Protein AF-K1UUI4-F1 (afdb_monomer_lite)

Sequence (166 aa):
YIDRAFSAKTDNRPEFQNMIKDSGKRLFDMIIVWKLDRFARNRYDSARYKTALKKNGVKVVSATEVISDGAEGIILESVLEGYAEYYSADLSEKVVRGMTENALKSKYNGGTLPIGYQIDSNQCFQLDPLTAPFVREAFQRYDEGATMTAIRDWLNEQGRVRTHGA

Organism: NCBI:txid408170

Foldseek 3Di:
DDDPPDDLPDPDDVVLVVVLVCLLVVPDQEDEAQDLVSNHSDLLVSVVSCVSSVVSNHYYYHPPDDPDPDPVVVVSVVVNVVVVVVVVVVVVVVLVVVLVVCVVVQFDPDDDDDFQWDADPVRHTDGDPVGVVLVVVLVVCVVVPDDPVRSVVVCVVVVNPDPDDD

Radius of gyration: 29.14 Å; chains: 1; bounding box: 60×36×73 Å

Secondary structure (DSSP, 8-state):
---TT--TTSS--HHHHHHHHHHTTTS-SEEEES-GGGT-SSHHHHHHHHHHHHHTTPEEEESSS---SSHHHHHHHHHHHHHHHHHHHHHHHHHHHHHHHHHHTTB--SSPPPTTEEE-TTSBEEE-TTTHHHHHHHHHHHHTT--HHHHHHHHHHTT---SS--

Structure (mmCIF, N/CA/C/O backbone):
data_AF-K1UUI4-F1
#
_entry.id   AF-K1UUI4-F1
#
loop_
_atom_site.group_PDB
_atom_site.id
_atom_site.type_symbol
_atom_site.label_atom_id
_atom_site.label_alt_id
_atom_site.label_comp_id
_atom_site.label_asym_id
_atom_site.label_entity_id
_atom_site.label_seq_id
_atom_site.pdbx_PDB_ins_code
_atom_site.Cartn_x
_atom_site.Cartn_y
_atom_site.Cartn_z
_atom_site.occupancy
_atom_site.B_iso_or_equiv
_atom_site.auth_seq_id
_atom_site.auth_comp_id
_atom_site.auth_asym_id
_atom_site.auth_atom_id
_atom_site.pdbx_PDB_model_num
ATOM 1 N N . TYR A 1 1 ? -9.411 4.197 34.611 1.00 81.00 1 TYR A N 1
ATOM 2 C CA . TYR A 1 1 ? -9.154 5.041 33.427 1.00 81.00 1 TYR A CA 1
ATOM 3 C C . TYR A 1 1 ? -10.075 6.250 33.462 1.00 81.00 1 TYR A C 1
ATOM 5 O O . TYR A 1 1 ? -11.283 6.060 33.566 1.00 81.00 1 TYR A O 1
ATOM 13 N N . ILE A 1 2 ? -9.535 7.475 33.467 1.00 77.44 2 ILE A N 1
ATOM 14 C CA . ILE A 1 2 ? -10.325 8.714 33.614 1.00 77.44 2 ILE A CA 1
ATOM 15 C C . ILE A 1 2 ? -9.850 9.763 32.598 1.00 77.44 2 ILE A C 1
ATOM 17 O O . ILE A 1 2 ? -8.766 10.309 32.749 1.00 77.44 2 ILE A O 1
ATOM 21 N N . ASP A 1 3 ? -10.701 10.129 31.636 1.00 72.44 3 ASP A N 1
ATOM 22 C CA . ASP A 1 3 ? -10.493 11.294 30.762 1.00 72.44 3 ASP A CA 1
ATOM 23 C C . ASP A 1 3 ? -11.362 12.465 31.273 1.00 72.44 3 ASP A C 1
ATOM 25 O O . ASP A 1 3 ? -12.554 12.548 30.963 1.00 72.44 3 ASP A O 1
ATOM 29 N N . ARG A 1 4 ? -10.816 13.366 32.109 1.00 60.94 4 ARG A N 1
ATOM 30 C CA . ARG A 1 4 ? -11.569 14.540 32.605 1.00 60.94 4 ARG A CA 1
ATOM 31 C C . ARG A 1 4 ? -11.738 15.577 31.481 1.00 60.94 4 ARG A C 1
ATOM 33 O O . ARG A 1 4 ? -10.772 15.913 30.811 1.00 60.94 4 ARG A O 1
ATOM 40 N N . ALA A 1 5 ? -12.955 16.104 31.318 1.00 53.06 5 ALA A N 1
ATOM 41 C CA . ALA A 1 5 ? -13.318 17.208 30.410 1.00 53.06 5 ALA A CA 1
ATOM 42 C C . ALA A 1 5 ? -13.256 16.955 28.884 1.00 53.06 5 ALA A C 1
ATOM 44 O O . ALA A 1 5 ? -13.382 17.900 28.106 1.00 53.06 5 ALA A O 1
ATOM 45 N N . PHE A 1 6 ? -13.181 15.705 28.421 1.00 52.22 6 PHE A N 1
ATOM 46 C CA . PHE A 1 6 ? -13.308 15.403 26.992 1.00 52.22 6 PHE A CA 1
ATOM 47 C C . PHE A 1 6 ? -14.758 15.066 26.633 1.00 52.22 6 PHE A C 1
ATOM 49 O O . PHE A 1 6 ? -15.275 13.994 26.949 1.00 52.22 6 PHE A O 1
ATOM 56 N N . SER A 1 7 ? -15.442 15.993 25.952 1.00 50.66 7 SER A N 1
ATOM 57 C CA . SER A 1 7 ? -16.671 15.637 25.237 1.00 50.66 7 SER A CA 1
ATOM 58 C C . SER A 1 7 ? -16.338 14.552 24.204 1.00 50.66 7 SER A C 1
ATOM 60 O O . SER A 1 7 ? -15.231 14.537 23.663 1.00 50.66 7 SER A O 1
ATOM 62 N N . ALA A 1 8 ? -17.286 13.665 23.885 1.00 49.78 8 ALA A N 1
ATOM 63 C CA . ALA A 1 8 ? -17.117 12.567 22.922 1.00 49.78 8 ALA A CA 1
ATOM 64 C C . ALA A 1 8 ? -16.756 13.015 21.478 1.00 49.78 8 ALA A C 1
ATOM 66 O O . ALA A 1 8 ? -16.749 12.192 20.567 1.00 49.78 8 ALA A O 1
ATOM 67 N N . LYS A 1 9 ? -16.463 14.306 21.260 1.00 46.69 9 LYS A N 1
ATOM 68 C CA . LYS A 1 9 ? -16.132 14.924 19.974 1.00 46.69 9 LYS A CA 1
ATOM 69 C C . LYS A 1 9 ? -14.632 15.103 19.694 1.00 46.69 9 LYS A C 1
ATOM 71 O O . LYS A 1 9 ? -14.298 15.267 18.528 1.00 46.69 9 LYS A O 1
ATOM 76 N N . THR A 1 10 ? -13.731 15.074 20.683 1.00 50.03 10 THR A N 1
ATOM 77 C CA . THR A 1 10 ? -12.295 15.375 20.449 1.00 50.03 10 THR A CA 1
ATOM 78 C C . THR A 1 10 ? -11.421 14.117 20.467 1.00 50.03 10 THR A C 1
ATOM 80 O O . THR A 1 10 ? -11.711 13.162 21.192 1.00 50.03 10 THR A O 1
ATOM 83 N N . ASP A 1 11 ? -10.341 14.112 19.671 1.00 50.78 11 ASP A N 1
ATOM 84 C CA . ASP A 1 11 ? -9.523 12.916 19.423 1.00 50.78 11 ASP A CA 1
ATOM 85 C C . ASP A 1 11 ? -8.692 12.413 20.627 1.00 50.78 11 ASP A C 1
ATOM 87 O O . ASP A 1 11 ? -8.247 11.270 20.681 1.00 50.78 11 ASP A O 1
ATOM 91 N N . ASN A 1 12 ? -8.546 13.247 21.657 1.00 59.50 12 ASN A N 1
ATOM 92 C CA . ASN A 1 12 ? -7.666 13.000 22.798 1.00 59.50 12 ASN A CA 1
ATOM 93 C C . ASN A 1 12 ? -8.372 12.272 23.950 1.00 59.50 12 ASN A C 1
ATOM 95 O O . ASN A 1 12 ? -8.814 12.896 24.909 1.00 59.50 12 ASN A O 1
ATOM 99 N N . ARG A 1 13 ? -8.441 10.938 23.880 1.00 73.94 13 ARG A N 1
ATOM 100 C CA . ARG A 1 13 ? -8.810 10.075 25.022 1.00 73.94 13 ARG A CA 1
ATOM 101 C C . ARG A 1 13 ? -7.698 9.070 25.340 1.00 73.94 13 ARG A C 1
ATOM 103 O O . ARG A 1 13 ? -7.848 7.881 25.040 1.00 73.94 13 ARG A O 1
ATOM 110 N N . PRO A 1 14 ? -6.548 9.534 25.857 1.00 82.12 14 PRO A N 1
ATOM 111 C CA . PRO A 1 14 ? -5.393 8.675 26.105 1.00 82.12 14 PRO A CA 1
ATOM 112 C C . PRO A 1 14 ? -5.715 7.556 27.099 1.00 82.12 14 PRO A C 1
ATOM 114 O O . PRO A 1 14 ? -5.324 6.414 26.869 1.00 82.12 14 PRO A O 1
ATOM 117 N N . GLU A 1 15 ? -6.506 7.836 28.138 1.00 86.56 15 GLU A N 1
ATOM 118 C CA . GLU A 1 15 ? -6.839 6.833 29.150 1.00 86.56 15 GLU A CA 1
ATOM 119 C C . GLU A 1 15 ? -7.795 5.770 28.612 1.00 86.56 15 GLU A C 1
ATOM 121 O O . GLU A 1 15 ? -7.664 4.593 28.946 1.00 86.56 15 GLU A O 1
ATOM 126 N N . PHE A 1 16 ? -8.712 6.149 27.718 1.00 85.50 16 PHE A N 1
ATOM 127 C CA . PHE A 1 16 ? -9.523 5.179 26.989 1.00 85.50 16 PHE A CA 1
ATOM 128 C C . PHE A 1 16 ? -8.666 4.266 26.104 1.00 85.50 16 PHE A C 1
ATOM 130 O O . PHE A 1 16 ? -8.858 3.054 26.112 1.00 85.50 16 PHE A O 1
ATOM 137 N N . GLN A 1 17 ? -7.696 4.807 25.360 1.00 86.19 17 GLN A N 1
ATOM 138 C CA . GLN A 1 17 ? -6.817 3.968 24.535 1.00 86.19 17 GLN A CA 1
ATOM 139 C C . GLN A 1 17 ? -5.924 3.060 25.393 1.00 86.19 17 GLN A C 1
ATOM 141 O O . GLN A 1 17 ? -5.718 1.898 25.039 1.00 86.19 17 GLN A O 1
ATOM 146 N N . ASN A 1 18 ? -5.436 3.556 26.534 1.00 88.44 18 ASN A N 1
ATOM 147 C CA . ASN A 1 18 ? -4.686 2.757 27.503 1.00 88.44 18 ASN A CA 1
ATOM 148 C C . ASN A 1 18 ? -5.538 1.607 28.048 1.00 88.44 18 ASN A C 1
ATOM 150 O O . ASN A 1 18 ? -5.082 0.469 28.033 1.00 88.44 18 ASN A O 1
ATOM 154 N N . MET A 1 19 ? -6.800 1.865 28.403 1.00 90.38 19 MET A N 1
ATOM 155 C CA . MET A 1 19 ? -7.757 0.826 28.795 1.00 90.38 19 MET A CA 1
ATOM 156 C C . MET A 1 19 ? -7.913 -0.245 27.713 1.00 90.38 19 MET A C 1
ATOM 158 O O . MET A 1 19 ? -7.811 -1.435 27.999 1.00 90.38 19 MET A O 1
ATOM 162 N N . ILE A 1 20 ? -8.131 0.150 26.454 1.00 89.06 20 ILE A N 1
ATOM 163 C CA . ILE A 1 20 ? -8.261 -0.815 25.355 1.00 89.06 20 ILE A CA 1
ATOM 164 C C . ILE A 1 20 ? -6.991 -1.667 25.227 1.00 89.06 20 ILE A C 1
ATOM 166 O O . ILE A 1 20 ? -7.097 -2.880 25.067 1.00 89.06 20 ILE A O 1
ATOM 170 N N . LYS A 1 21 ? -5.794 -1.082 25.346 1.00 89.06 21 LYS A N 1
ATOM 171 C CA . LYS A 1 21 ? -4.531 -1.840 25.313 1.00 89.06 21 LYS A CA 1
ATOM 172 C C . LYS A 1 21 ? -4.382 -2.785 26.507 1.00 89.06 21 LYS A C 1
ATOM 174 O O . LYS A 1 21 ? -4.022 -3.946 26.327 1.00 89.06 21 LYS A O 1
ATOM 179 N N . ASP A 1 22 ? -4.679 -2.306 27.709 1.00 91.69 22 ASP A N 1
ATOM 180 C CA . ASP A 1 22 ? -4.574 -3.079 28.947 1.00 91.69 22 ASP A CA 1
ATOM 181 C C . ASP A 1 22 ? -5.569 -4.241 29.009 1.00 91.69 22 ASP A C 1
ATOM 183 O O . ASP A 1 22 ? -5.299 -5.235 29.682 1.00 91.69 22 ASP A O 1
ATOM 187 N N . SER A 1 23 ? -6.665 -4.183 28.245 1.00 90.75 23 SER A N 1
ATOM 188 C CA . SER A 1 23 ? -7.577 -5.323 28.110 1.00 90.75 23 SER A CA 1
ATOM 189 C C . SER A 1 23 ? -6.868 -6.585 27.599 1.00 90.75 23 SER A C 1
ATOM 191 O O . SER A 1 23 ? -7.174 -7.684 28.050 1.00 90.75 23 SER A O 1
ATOM 193 N N . GLY A 1 24 ? -5.854 -6.447 26.734 1.00 88.06 24 GLY A N 1
ATOM 194 C CA . GLY A 1 24 ? -5.055 -7.578 26.244 1.00 88.06 24 GLY A CA 1
ATOM 195 C C . GLY A 1 24 ? -4.153 -8.200 27.315 1.00 88.06 24 GLY A C 1
ATOM 196 O O . GLY A 1 24 ? -3.763 -9.358 27.198 1.00 88.06 24 GLY A O 1
ATOM 197 N N . LYS A 1 25 ? -3.857 -7.456 28.388 1.00 90.38 25 LYS A N 1
ATOM 198 C CA . LYS A 1 25 ? -3.095 -7.939 29.547 1.00 90.38 25 LYS A CA 1
ATOM 199 C C . LYS A 1 25 ? -3.976 -8.667 30.570 1.00 90.38 25 LYS A C 1
ATOM 201 O O . LYS A 1 25 ? -3.442 -9.161 31.556 1.00 90.38 25 LYS A O 1
ATOM 206 N N . ARG A 1 26 ? -5.302 -8.714 30.355 1.00 82.62 26 ARG A N 1
ATOM 207 C CA . ARG A 1 26 ? -6.297 -9.312 31.267 1.00 82.62 26 ARG A CA 1
ATOM 208 C C . ARG A 1 26 ? -6.212 -8.772 32.701 1.00 82.62 26 ARG A C 1
ATOM 210 O O . ARG A 1 26 ? -6.352 -9.512 33.666 1.00 82.62 26 ARG A O 1
ATOM 217 N N . LEU A 1 27 ? -5.971 -7.467 32.840 1.00 86.75 27 LEU A N 1
ATOM 218 C CA . LEU A 1 27 ? -5.931 -6.791 34.146 1.00 86.75 27 LEU A CA 1
ATOM 219 C C . LEU A 1 27 ? -7.330 -6.552 34.740 1.00 86.75 27 LEU A C 1
ATOM 221 O O . LEU A 1 27 ? -7.451 -6.177 35.902 1.00 86.75 27 LEU A O 1
ATOM 225 N N . PHE A 1 28 ? -8.375 -6.718 33.932 1.00 91.38 28 PHE A N 1
ATOM 226 C CA . PHE A 1 28 ? -9.775 -6.551 34.301 1.00 91.38 28 PHE A CA 1
ATOM 227 C C . PHE A 1 28 ? -10.656 -7.361 33.348 1.00 91.38 28 PHE A C 1
ATOM 229 O O . PHE A 1 28 ? -10.322 -7.509 32.174 1.00 91.38 28 PHE A O 1
ATOM 236 N N . ASP A 1 29 ? -11.809 -7.811 33.839 1.00 88.75 29 ASP A N 1
ATOM 237 C CA . ASP A 1 29 ? -12.765 -8.620 33.066 1.00 88.75 29 ASP A CA 1
ATOM 238 C C . ASP A 1 29 ? -13.991 -7.816 32.603 1.00 88.75 29 ASP A C 1
ATOM 240 O O . ASP A 1 29 ? -14.810 -8.292 31.814 1.00 88.75 29 ASP A O 1
ATOM 244 N N . MET A 1 30 ? -14.148 -6.582 33.095 1.00 86.56 30 MET A N 1
ATOM 245 C CA . MET A 1 30 ? -15.322 -5.759 32.818 1.00 86.56 30 MET A CA 1
ATOM 246 C C . MET A 1 30 ? -14.994 -4.268 32.726 1.00 86.56 30 MET A C 1
ATOM 248 O O . MET A 1 30 ? -14.210 -3.730 33.504 1.00 86.56 30 MET A O 1
ATOM 252 N N . ILE A 1 31 ? -15.659 -3.592 31.792 1.00 87.75 31 ILE A N 1
ATOM 253 C CA . ILE A 1 31 ? -15.697 -2.138 31.651 1.00 87.75 31 ILE A CA 1
ATOM 254 C C . ILE A 1 31 ? -17.132 -1.678 31.874 1.00 87.75 31 ILE A C 1
ATOM 256 O O . ILE A 1 31 ? -18.045 -2.147 31.197 1.00 87.75 31 ILE A O 1
ATOM 260 N N . ILE A 1 32 ? -17.317 -0.715 32.775 1.00 85.12 32 ILE A N 1
ATOM 261 C CA . ILE A 1 32 ? -18.614 -0.087 33.031 1.00 85.12 32 ILE A CA 1
ATOM 262 C C . ILE A 1 32 ? -18.607 1.320 32.434 1.00 85.12 32 ILE A C 1
ATOM 264 O O . ILE A 1 32 ? -17.710 2.118 32.708 1.00 85.12 32 ILE A O 1
ATOM 268 N N . VAL A 1 33 ? -19.618 1.637 31.627 1.00 80.75 33 VAL A N 1
ATOM 269 C CA . VAL A 1 33 ? -19.860 2.984 31.093 1.00 80.75 33 VAL A CA 1
ATOM 270 C C . VAL A 1 33 ? -21.214 3.509 31.538 1.00 80.75 33 VAL A C 1
ATOM 272 O O . VAL A 1 33 ? -22.141 2.743 31.750 1.00 80.75 33 VAL A O 1
ATOM 275 N N . TRP A 1 34 ? -21.359 4.828 31.661 1.00 75.19 34 TRP A N 1
ATOM 276 C CA . TRP A 1 34 ? -22.650 5.422 32.022 1.00 75.19 34 TRP A CA 1
ATOM 277 C C . TRP A 1 34 ? -23.707 5.231 30.924 1.00 75.19 34 TRP A C 1
ATOM 279 O O . TRP A 1 34 ? -24.813 4.791 31.214 1.00 75.19 34 TRP A O 1
ATOM 289 N N . LYS A 1 35 ? -23.344 5.536 29.672 1.00 68.31 35 LYS A N 1
ATOM 290 C CA . LYS A 1 35 ? -24.138 5.367 28.444 1.00 68.31 35 LYS A CA 1
ATOM 291 C C . LYS A 1 35 ? -23.221 4.920 27.305 1.00 68.31 35 LYS A C 1
ATOM 293 O O . LYS A 1 35 ? -22.046 5.298 27.279 1.00 68.31 35 LYS A O 1
ATOM 298 N N . LEU A 1 36 ? -23.737 4.154 26.349 1.00 70.44 36 LEU A N 1
ATOM 299 C CA . LEU A 1 36 ? -22.977 3.641 25.206 1.00 70.44 36 LEU A CA 1
ATOM 300 C C . LEU A 1 36 ? -22.501 4.738 24.251 1.00 70.44 36 LEU A C 1
ATOM 302 O O . LEU A 1 36 ? -21.454 4.580 23.623 1.00 70.44 36 LEU A O 1
ATOM 306 N N . ASP A 1 37 ? -23.204 5.868 24.187 1.00 67.50 37 ASP A N 1
ATOM 307 C CA . ASP A 1 37 ? -22.765 7.059 23.447 1.00 67.50 37 ASP A CA 1
ATOM 308 C C . ASP A 1 37 ? -21.450 7.661 23.992 1.00 67.50 37 ASP A C 1
ATOM 310 O O . ASP A 1 37 ? -20.765 8.411 23.298 1.00 67.50 37 ASP A O 1
ATOM 314 N N . ARG A 1 38 ? -21.049 7.304 25.223 1.00 67.88 38 ARG A N 1
ATOM 315 C CA . ARG A 1 38 ? -19.761 7.676 25.836 1.00 67.88 38 ARG A CA 1
ATOM 316 C C . ARG A 1 38 ? -18.658 6.658 25.594 1.00 67.88 38 ARG A C 1
ATOM 318 O O . ARG A 1 38 ? -17.494 6.943 25.894 1.00 67.88 38 ARG A O 1
ATOM 325 N N . PHE A 1 39 ? -18.998 5.487 25.062 1.00 72.38 39 PHE A N 1
ATOM 326 C CA . PHE A 1 39 ? -18.029 4.431 24.807 1.00 72.38 39 PHE A CA 1
ATOM 327 C C . PHE A 1 39 ? -17.206 4.716 23.547 1.00 72.38 39 PHE A C 1
ATOM 329 O O . PHE A 1 39 ? -15.991 4.560 23.577 1.00 72.38 39 PHE A O 1
ATOM 336 N N . ALA A 1 40 ? -17.820 5.217 22.472 1.00 68.44 40 ALA A N 1
ATOM 337 C CA . ALA A 1 40 ? -17.084 5.608 21.272 1.00 68.44 40 ALA A CA 1
ATOM 338 C C . ALA A 1 40 ? -17.793 6.703 20.464 1.00 68.44 40 ALA A C 1
ATOM 340 O O . ALA A 1 40 ? -18.987 6.933 20.631 1.00 68.44 40 ALA A O 1
ATOM 341 N N . ARG A 1 41 ? -17.043 7.375 19.579 1.00 65.81 41 ARG A N 1
ATOM 342 C CA . ARG A 1 41 ? -17.499 8.578 18.853 1.00 65.81 41 ARG A CA 1
ATOM 343 C C . ARG A 1 41 ? -18.601 8.306 17.840 1.00 65.81 41 ARG A C 1
ATOM 345 O O . ARG A 1 41 ? -19.427 9.170 17.568 1.00 65.81 41 ARG A O 1
ATOM 352 N N . ASN A 1 42 ? -18.587 7.116 17.259 1.00 65.62 42 ASN A N 1
ATOM 353 C CA . ASN A 1 42 ? -19.578 6.652 16.306 1.00 65.62 42 ASN A CA 1
ATOM 354 C C . ASN A 1 42 ? -19.836 5.156 16.547 1.00 65.62 42 ASN A C 1
ATOM 356 O O . ASN A 1 42 ? -19.123 4.481 17.300 1.00 65.62 42 ASN A O 1
ATOM 360 N N . ARG A 1 43 ? -20.884 4.636 15.905 1.00 62.69 43 ARG A N 1
ATOM 361 C CA . ARG A 1 43 ? -21.277 3.226 16.037 1.00 62.69 43 ARG A CA 1
ATOM 362 C C . ARG A 1 43 ? -20.175 2.263 15.572 1.00 62.69 43 ARG A C 1
ATOM 364 O O . ARG A 1 43 ? -20.044 1.194 16.159 1.00 62.69 43 ARG A O 1
ATOM 371 N N . TYR A 1 44 ? -19.357 2.669 14.599 1.00 66.56 44 TYR A N 1
ATOM 372 C CA . TYR A 1 44 ? -18.247 1.880 14.064 1.00 66.56 44 TYR A CA 1
ATOM 373 C C . TYR A 1 44 ? -17.128 1.669 15.094 1.00 66.56 44 TYR A C 1
ATOM 375 O O . TYR A 1 44 ? -16.765 0.535 15.399 1.00 66.56 44 TYR A O 1
ATOM 383 N N . ASP A 1 45 ? -16.630 2.745 15.701 1.00 74.31 45 ASP A N 1
ATOM 384 C CA . ASP A 1 45 ? -15.602 2.672 16.737 1.00 74.31 45 ASP A CA 1
ATOM 385 C C . ASP A 1 45 ? -16.113 1.892 17.953 1.00 74.31 45 ASP A C 1
ATOM 387 O O . ASP A 1 45 ? -15.394 1.060 18.503 1.00 74.31 45 ASP A O 1
ATOM 391 N N . SER A 1 46 ? -17.380 2.103 18.334 1.00 74.81 46 SER A N 1
ATOM 392 C CA . SER A 1 46 ? -18.014 1.405 19.463 1.00 74.81 46 SER A CA 1
ATOM 393 C C . SER A 1 46 ? -17.962 -0.099 19.265 1.00 74.81 46 SER A C 1
ATOM 395 O O . SER A 1 46 ? -17.529 -0.846 20.141 1.00 74.81 46 SER A O 1
ATOM 397 N N . ALA A 1 47 ? -18.345 -0.541 18.079 1.00 72.44 47 ALA A N 1
ATOM 398 C CA . ALA A 1 47 ? -18.320 -1.937 17.732 1.00 72.44 47 ALA A CA 1
ATOM 399 C C . ALA A 1 47 ? -16.904 -2.510 17.615 1.00 72.44 47 ALA A C 1
ATOM 401 O O . ALA A 1 47 ? -16.63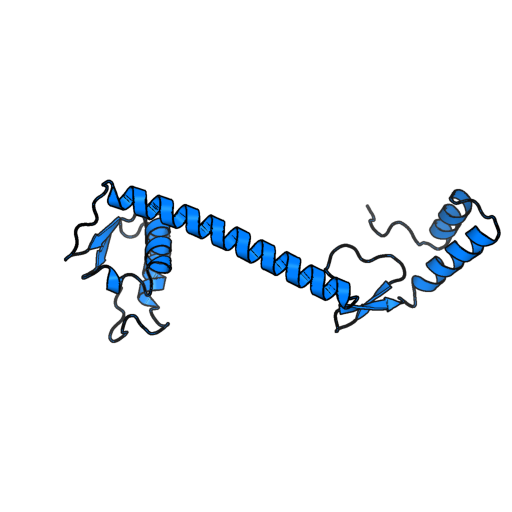6 -3.553 18.203 1.00 72.44 47 ALA A O 1
ATOM 402 N N . ARG A 1 48 ? -15.974 -1.816 16.944 1.00 78.88 48 ARG A N 1
ATOM 403 C CA . ARG A 1 48 ? -14.576 -2.265 16.824 1.00 78.88 48 ARG A CA 1
ATOM 404 C C . ARG A 1 48 ? -13.951 -2.507 18.198 1.00 78.88 48 ARG A C 1
ATOM 406 O O . ARG A 1 48 ? -13.336 -3.549 18.425 1.00 78.88 48 ARG A O 1
ATOM 413 N N . TYR A 1 49 ? -14.137 -1.565 19.126 1.00 82.88 49 TYR A N 1
ATOM 414 C CA . TYR A 1 49 ? -13.640 -1.696 20.493 1.00 82.88 49 TYR A CA 1
ATOM 415 C C . TYR A 1 49 ? -14.354 -2.810 21.260 1.00 82.88 49 TYR A C 1
ATOM 417 O O . TYR A 1 49 ? -13.682 -3.592 21.925 1.00 82.88 49 TYR A O 1
ATOM 425 N N . LYS A 1 50 ? -15.681 -2.953 21.132 1.00 78.69 50 LYS A N 1
ATOM 426 C CA . LYS A 1 50 ? -16.421 -4.066 21.752 1.00 78.69 50 LYS A CA 1
ATOM 427 C C . LYS A 1 50 ? -15.935 -5.428 21.258 1.00 78.69 50 LYS A C 1
ATOM 429 O O . LYS A 1 50 ? -15.718 -6.311 22.080 1.00 78.69 50 LYS A O 1
ATOM 434 N N . THR A 1 51 ? -15.698 -5.594 19.958 1.00 78.69 51 THR A N 1
ATOM 435 C CA . THR A 1 51 ? -15.178 -6.846 19.391 1.00 78.69 51 THR A CA 1
ATOM 436 C C . THR A 1 51 ? -13.771 -7.152 19.901 1.00 78.69 51 THR A C 1
ATOM 438 O O . THR A 1 51 ? -13.493 -8.286 20.287 1.00 78.69 51 THR A O 1
ATOM 441 N N . ALA A 1 52 ? -12.886 -6.151 19.959 1.00 84.06 52 ALA A N 1
ATOM 442 C CA . ALA A 1 52 ? -11.543 -6.317 20.516 1.00 84.06 52 ALA A CA 1
ATOM 443 C C . ALA A 1 52 ? -11.578 -6.719 22.003 1.00 84.06 52 ALA A C 1
ATOM 445 O O . ALA A 1 52 ? -10.893 -7.653 22.410 1.00 84.06 52 ALA A O 1
ATOM 446 N N . LEU A 1 53 ? -12.425 -6.064 22.799 1.00 86.31 53 LEU A N 1
ATOM 447 C CA . LEU A 1 53 ? -12.607 -6.372 24.218 1.00 86.31 53 LEU A CA 1
ATOM 448 C C . LEU A 1 53 ? -13.197 -7.769 24.431 1.00 86.31 53 LEU A C 1
ATOM 450 O O . LEU A 1 53 ? -12.671 -8.522 25.246 1.00 86.31 53 LEU A O 1
ATOM 454 N N . LYS A 1 54 ? -14.205 -8.160 23.638 1.00 82.81 54 LYS A N 1
ATOM 455 C CA . LYS A 1 54 ? -14.802 -9.505 23.664 1.00 82.81 54 LYS A CA 1
ATOM 456 C C . LYS A 1 54 ? -13.755 -10.584 23.370 1.00 82.81 54 LYS A C 1
ATOM 458 O O . LYS A 1 54 ? -13.695 -11.570 24.097 1.00 82.81 54 LYS A O 1
ATOM 463 N N . LYS A 1 55 ? -12.881 -10.379 22.372 1.00 83.69 55 LYS A N 1
ATOM 464 C CA . LYS A 1 55 ? -11.748 -11.286 22.081 1.00 83.69 55 LYS A CA 1
ATOM 465 C C . LYS A 1 55 ? -10.772 -11.410 23.255 1.00 83.69 55 LYS A C 1
ATOM 467 O O . LYS A 1 55 ? -10.218 -12.482 23.474 1.00 83.69 55 LYS A O 1
ATOM 472 N N . ASN A 1 56 ? -10.602 -10.339 24.025 1.00 87.69 56 ASN A N 1
ATOM 473 C CA . ASN A 1 56 ? -9.762 -10.325 25.222 1.00 87.69 56 ASN A CA 1
ATOM 474 C C . ASN A 1 56 ? -10.469 -10.875 26.476 1.00 87.69 56 ASN A C 1
ATOM 476 O O . ASN A 1 56 ? -9.849 -10.936 27.534 1.00 87.69 56 ASN A O 1
ATOM 480 N N . GLY A 1 57 ? -11.735 -11.300 26.372 1.00 85.00 57 GLY A N 1
ATOM 481 C CA . GLY A 1 57 ? -12.536 -11.792 27.497 1.00 85.00 57 GLY A CA 1
ATOM 482 C C . GLY A 1 57 ? -13.164 -10.689 28.353 1.00 85.00 57 GLY A C 1
ATOM 483 O O . GLY A 1 57 ? -13.739 -10.982 29.395 1.00 85.00 57 GLY A O 1
ATOM 484 N N . VAL A 1 58 ? -13.088 -9.430 27.917 1.00 88.94 58 VAL A N 1
ATOM 485 C CA . VAL A 1 58 ? -13.594 -8.275 28.662 1.00 88.94 58 VAL A CA 1
ATOM 486 C C . VAL A 1 58 ? -15.014 -7.922 28.229 1.00 88.94 58 VAL A C 1
ATOM 488 O O . VAL A 1 58 ? -15.274 -7.649 27.054 1.00 88.94 58 VAL A O 1
ATOM 491 N N . LYS A 1 59 ? -15.935 -7.846 29.193 1.00 83.56 59 LYS A N 1
ATOM 492 C CA . LYS A 1 59 ? -17.324 -7.425 28.967 1.00 83.56 59 LYS A CA 1
ATOM 493 C C . LYS A 1 59 ? -17.478 -5.910 29.072 1.00 83.56 59 LYS A C 1
ATOM 495 O O . LYS A 1 59 ? -16.928 -5.286 29.973 1.00 83.56 59 LYS A O 1
ATOM 500 N N . VAL A 1 60 ? -18.275 -5.314 28.190 1.00 82.88 60 VAL A N 1
ATOM 501 C CA . VAL A 1 60 ? -18.673 -3.901 28.297 1.00 82.88 60 VAL A CA 1
ATOM 502 C C . VAL A 1 60 ? -20.104 -3.850 28.804 1.00 82.88 60 VAL A C 1
ATOM 504 O O . VAL A 1 60 ? -20.983 -4.438 28.184 1.00 82.88 60 VAL A O 1
ATOM 507 N N . VAL A 1 61 ? -20.340 -3.144 29.905 1.00 80.31 61 VAL A N 1
ATOM 508 C CA . VAL A 1 61 ? -21.655 -3.001 30.539 1.00 80.31 61 VAL A CA 1
ATOM 509 C C . VAL A 1 61 ? -22.009 -1.521 30.616 1.00 80.31 61 VAL A C 1
ATOM 511 O O . VAL A 1 61 ? -21.176 -0.695 30.990 1.00 80.31 61 VAL A O 1
ATOM 514 N N . SER A 1 62 ? -23.238 -1.170 30.244 1.00 77.44 62 SER A N 1
ATOM 515 C CA . SER A 1 62 ? -23.765 0.180 30.447 1.00 77.44 62 SER A CA 1
ATOM 516 C C . SER A 1 62 ? -24.563 0.223 31.750 1.00 77.44 62 SER A C 1
ATOM 518 O O . SER A 1 62 ? -25.329 -0.687 32.049 1.00 77.44 62 SER A O 1
ATOM 520 N N . ALA A 1 63 ? -24.366 1.271 32.549 1.00 76.50 63 ALA A N 1
ATOM 521 C CA . ALA A 1 63 ? -25.081 1.480 33.807 1.00 76.50 63 ALA A CA 1
ATOM 522 C C . ALA A 1 63 ? -26.541 1.899 33.581 1.00 76.50 63 ALA A C 1
ATOM 524 O O . ALA A 1 63 ? -27.363 1.766 34.483 1.00 76.50 63 ALA A O 1
ATOM 525 N N . THR A 1 64 ? -26.857 2.426 32.394 1.00 68.69 64 THR A N 1
ATOM 526 C CA . THR A 1 64 ? -28.199 2.928 32.059 1.00 68.69 64 THR A CA 1
ATOM 527 C C . THR A 1 64 ? -28.872 2.171 30.916 1.00 68.69 64 THR A C 1
ATOM 529 O O . THR A 1 64 ? -30.059 2.374 30.681 1.00 68.69 64 THR A O 1
ATOM 532 N N . GLU A 1 65 ? -28.153 1.290 30.215 1.00 61.38 65 GLU A N 1
ATOM 533 C CA . GLU A 1 65 ? -28.673 0.524 29.078 1.00 61.38 65 GLU A CA 1
ATOM 534 C C . GLU A 1 65 ? -28.335 -0.961 29.249 1.00 61.38 65 GLU A C 1
ATOM 536 O O . GLU A 1 65 ? -27.194 -1.327 29.528 1.00 61.38 65 GLU A O 1
ATOM 541 N N . VAL A 1 66 ? -29.317 -1.837 29.037 1.00 55.91 66 VAL A N 1
ATOM 542 C CA . VAL A 1 66 ? -29.086 -3.285 29.023 1.00 55.91 66 VAL A CA 1
ATOM 543 C C . VAL A 1 66 ? -28.555 -3.661 27.642 1.00 55.91 66 VAL A C 1
ATOM 545 O O . VAL A 1 66 ? -29.253 -3.508 26.644 1.00 55.91 66 VAL A O 1
ATOM 548 N N . ILE A 1 67 ? -27.311 -4.136 27.568 1.00 56.62 67 ILE A N 1
ATOM 549 C CA . ILE A 1 67 ? -26.796 -4.792 26.362 1.00 56.62 67 ILE A CA 1
ATOM 550 C C . ILE A 1 67 ? -27.245 -6.244 26.465 1.00 56.62 67 ILE A C 1
ATOM 552 O O . ILE A 1 67 ? -26.683 -7.002 27.253 1.00 56.62 67 ILE A O 1
ATOM 556 N N . SER A 1 68 ? -28.303 -6.609 25.747 1.00 51.75 68 SER A N 1
ATOM 557 C CA . SER A 1 68 ? -28.735 -8.000 25.679 1.00 51.75 68 SER A CA 1
ATOM 558 C C . SER A 1 68 ? -27.718 -8.806 24.864 1.00 51.75 68 SER A C 1
ATOM 560 O O . SER A 1 68 ? -27.326 -8.410 23.767 1.00 51.75 68 SER A O 1
ATOM 562 N N . ASP A 1 69 ? -27.361 -9.995 25.352 1.00 57.34 69 ASP A N 1
ATOM 563 C CA . ASP A 1 69 ? -26.781 -11.080 24.539 1.00 57.34 69 ASP A CA 1
ATOM 564 C C . ASP A 1 69 ? -27.860 -11.723 23.620 1.00 57.34 69 ASP A C 1
ATOM 566 O O . ASP A 1 69 ? -27.803 -12.906 23.293 1.00 57.34 69 ASP A O 1
ATOM 570 N N . GLY A 1 70 ? -28.900 -10.957 23.262 1.00 62.56 70 GLY A N 1
ATOM 571 C CA . GLY A 1 70 ? -30.091 -11.392 22.534 1.00 62.56 70 GLY A CA 1
ATOM 572 C C . GLY A 1 70 ? -30.019 -11.105 21.032 1.00 62.56 70 GLY A C 1
ATOM 573 O O . GLY A 1 70 ? -28.950 -10.868 20.468 1.00 62.56 70 GLY A O 1
ATOM 574 N N . ALA A 1 71 ? -31.179 -11.101 20.370 1.00 58.31 71 ALA A N 1
ATOM 575 C CA . ALA A 1 71 ? -31.297 -10.897 18.923 1.00 58.31 71 ALA A CA 1
ATOM 576 C C . ALA A 1 71 ? -30.660 -9.578 18.437 1.00 58.31 71 ALA A C 1
ATOM 578 O O . ALA A 1 71 ? -30.142 -9.508 17.323 1.00 58.31 71 ALA A O 1
ATOM 579 N N . GLU A 1 72 ? -30.629 -8.546 19.282 1.00 56.62 72 GLU A N 1
ATOM 580 C CA . GLU A 1 72 ? -30.005 -7.257 18.981 1.00 56.62 72 GLU A CA 1
ATOM 581 C C . GLU A 1 72 ? -28.479 -7.363 18.818 1.00 56.62 72 GLU A C 1
ATOM 583 O O . GLU A 1 72 ? -27.896 -6.670 17.981 1.00 56.62 72 GLU A O 1
ATOM 588 N N . GLY A 1 73 ? -27.830 -8.244 19.589 1.00 59.09 73 GLY A N 1
ATOM 589 C CA . GLY A 1 73 ? -26.394 -8.512 19.496 1.00 59.09 73 GLY A CA 1
ATOM 590 C C . GLY A 1 73 ? -26.016 -9.214 18.193 1.00 59.09 73 GLY A C 1
ATOM 591 O O . GLY A 1 73 ? -25.024 -8.840 17.570 1.00 59.09 73 GLY A O 1
ATOM 592 N N . ILE A 1 74 ? -26.852 -10.157 17.745 1.00 63.50 74 ILE A N 1
ATOM 593 C CA . ILE A 1 74 ? -26.692 -10.864 16.464 1.00 63.50 74 ILE A CA 1
ATOM 594 C C . ILE A 1 74 ? -26.805 -9.877 15.297 1.00 63.50 74 ILE A C 1
ATOM 596 O O . ILE A 1 74 ? -25.942 -9.848 14.426 1.00 63.50 74 ILE A O 1
ATOM 600 N N . ILE A 1 75 ? -27.824 -9.010 15.308 1.00 67.50 75 ILE A N 1
ATOM 601 C CA . ILE A 1 75 ? -28.000 -7.984 14.268 1.00 67.50 75 ILE A CA 1
ATOM 602 C C . ILE A 1 75 ? -26.798 -7.032 14.234 1.00 67.50 75 ILE A C 1
ATOM 604 O O . ILE A 1 75 ? -26.313 -6.686 13.157 1.00 67.50 75 ILE A O 1
ATOM 608 N N . LEU A 1 76 ? -26.303 -6.606 15.402 1.00 64.44 76 LEU A N 1
ATOM 609 C CA . LEU A 1 76 ? -25.126 -5.746 15.476 1.00 64.44 76 LEU A CA 1
ATOM 610 C C . LEU A 1 76 ? -23.886 -6.435 14.891 1.00 64.44 76 LEU A C 1
ATOM 612 O O . LEU A 1 76 ? -23.141 -5.788 14.162 1.00 64.44 76 LEU A O 1
ATOM 616 N N . GLU A 1 77 ? -23.672 -7.718 15.181 1.00 59.84 77 GLU A N 1
ATOM 617 C CA . GLU A 1 77 ? -22.560 -8.505 14.638 1.00 59.84 77 GLU A CA 1
ATOM 618 C C . GLU A 1 77 ? -22.641 -8.624 13.109 1.00 59.84 77 GLU A C 1
ATOM 620 O O . GLU A 1 77 ? -21.687 -8.249 12.428 1.00 59.84 77 GLU A O 1
ATOM 625 N N . SER A 1 78 ? -23.801 -8.987 12.555 1.00 69.69 78 SER A N 1
ATOM 626 C CA . SER A 1 78 ? -23.995 -9.083 11.100 1.00 69.69 78 SER A CA 1
ATOM 627 C C . SER A 1 78 ? -23.795 -7.749 10.377 1.00 69.69 78 SER A C 1
ATOM 629 O O . SER A 1 78 ? -23.222 -7.700 9.290 1.00 69.69 78 SER A O 1
ATOM 631 N N . VAL A 1 79 ? -24.228 -6.636 10.981 1.00 70.69 79 VAL A N 1
ATOM 632 C CA . VAL A 1 79 ? -23.969 -5.301 10.426 1.00 70.69 79 VAL A CA 1
ATOM 633 C C . VAL A 1 79 ? -22.465 -5.034 10.361 1.00 70.69 79 VAL A C 1
ATOM 635 O O . VAL A 1 79 ? -21.990 -4.483 9.373 1.00 70.69 79 VAL A O 1
ATOM 638 N N . LEU A 1 80 ? -21.696 -5.431 11.375 1.00 63.66 80 LEU A N 1
ATOM 639 C CA . LEU A 1 80 ? -20.249 -5.205 11.400 1.00 63.66 80 LEU A CA 1
ATOM 640 C C . LEU A 1 80 ? -19.494 -6.029 10.376 1.00 63.66 80 LEU A C 1
ATOM 642 O O . LEU A 1 80 ? -18.564 -5.508 9.762 1.00 63.66 80 LEU A O 1
ATOM 646 N N . GLU A 1 81 ? -19.899 -7.279 10.192 1.00 66.88 81 GLU A N 1
ATOM 647 C CA . GLU A 1 81 ? -19.363 -8.139 9.142 1.00 66.88 81 GLU A CA 1
ATOM 648 C C . GLU A 1 81 ? -19.622 -7.521 7.766 1.00 66.88 81 GLU A C 1
ATOM 650 O O . GLU A 1 81 ? -18.673 -7.297 7.014 1.00 66.88 81 GLU A O 1
ATOM 655 N N . GLY A 1 82 ? -20.865 -7.107 7.494 1.00 77.62 82 GLY A N 1
ATOM 656 C CA . GLY A 1 82 ? -21.214 -6.432 6.241 1.00 77.62 82 GLY A CA 1
ATOM 657 C C . GLY A 1 82 ? -20.456 -5.117 6.030 1.00 77.62 82 GLY A C 1
ATOM 658 O O . GLY A 1 82 ? -20.038 -4.804 4.917 1.00 77.62 82 GLY A O 1
ATOM 659 N N . TYR A 1 83 ? -20.201 -4.351 7.095 1.00 74.06 83 TYR A N 1
ATOM 660 C CA . TYR A 1 83 ? -19.364 -3.151 7.005 1.00 74.06 83 TYR A CA 1
ATOM 661 C C . TYR A 1 83 ? -17.905 -3.478 6.686 1.00 74.06 83 TYR A C 1
ATOM 663 O O . TYR A 1 83 ? -17.294 -2.783 5.876 1.00 74.06 83 TYR A O 1
ATOM 671 N N . ALA A 1 84 ? -17.324 -4.494 7.326 1.00 64.31 84 ALA A N 1
ATOM 672 C CA . ALA A 1 84 ? -15.944 -4.894 7.068 1.00 64.31 84 ALA A CA 1
ATOM 673 C C . ALA A 1 84 ? -15.763 -5.357 5.614 1.00 64.31 84 ALA A C 1
ATOM 675 O O . ALA A 1 84 ? -14.795 -4.963 4.960 1.00 64.31 84 ALA A O 1
ATOM 676 N N . GLU A 1 85 ? -16.728 -6.120 5.100 1.00 77.75 85 GLU A N 1
ATOM 677 C CA . GLU A 1 85 ? -16.780 -6.541 3.701 1.00 77.75 85 GLU A CA 1
ATOM 678 C C . GLU A 1 85 ? -16.890 -5.336 2.756 1.00 77.75 85 GLU A C 1
ATOM 680 O O . GLU A 1 85 ? -16.068 -5.187 1.849 1.00 77.75 85 GLU A O 1
ATOM 685 N N . TYR A 1 86 ? -17.817 -4.411 3.030 1.00 87.62 86 TYR A N 1
ATOM 686 C CA . TYR A 1 86 ? -17.971 -3.175 2.260 1.00 87.62 86 TYR A CA 1
ATOM 687 C C . TYR A 1 86 ? -16.674 -2.357 2.199 1.00 87.62 86 TYR A C 1
ATOM 689 O O . TYR A 1 86 ? -16.251 -1.949 1.120 1.00 87.62 86 TYR A O 1
ATOM 697 N N . TYR A 1 87 ? -16.013 -2.127 3.338 1.00 78.06 87 TYR A N 1
ATOM 698 C CA . TYR A 1 87 ? -14.766 -1.358 3.374 1.00 78.06 87 TYR A CA 1
ATOM 699 C C . TYR A 1 87 ? -13.646 -2.035 2.586 1.00 78.06 87 TYR A C 1
ATOM 701 O O . TYR A 1 87 ? -12.850 -1.351 1.941 1.00 78.06 87 TYR A O 1
ATOM 709 N N . SER A 1 88 ? -13.570 -3.366 2.634 1.00 81.00 88 SER A N 1
ATOM 710 C CA . SER A 1 88 ? -12.594 -4.116 1.848 1.00 81.00 88 SER A CA 1
ATOM 711 C C . SER A 1 88 ? -12.856 -3.964 0.347 1.00 81.00 88 SER A C 1
ATOM 713 O O . SER A 1 88 ? -11.911 -3.711 -0.404 1.00 81.00 88 SER A O 1
ATOM 715 N N . ALA A 1 89 ? -14.122 -4.039 -0.076 1.00 91.00 89 ALA A N 1
ATOM 716 C CA . ALA A 1 89 ? -14.525 -3.844 -1.466 1.00 91.00 89 ALA A CA 1
ATOM 717 C C . ALA A 1 89 ? -14.254 -2.409 -1.960 1.00 91.00 89 ALA A C 1
ATOM 719 O O . ALA A 1 89 ? -13.598 -2.233 -2.986 1.00 91.00 89 ALA A O 1
ATOM 720 N N . ASP A 1 90 ? -14.663 -1.388 -1.200 1.00 93.06 90 ASP A N 1
ATOM 721 C CA . ASP A 1 90 ? -14.432 0.030 -1.528 1.00 93.06 90 ASP A CA 1
ATOM 722 C C . ASP A 1 90 ? -12.932 0.365 -1.608 1.00 93.06 90 ASP A C 1
ATOM 724 O O . ASP A 1 90 ? -12.486 1.070 -2.518 1.00 93.06 90 ASP A O 1
ATOM 728 N N . LEU A 1 91 ? -12.115 -0.170 -0.691 1.00 89.88 91 LEU A N 1
ATOM 729 C CA . LEU A 1 91 ? -10.664 0.007 -0.750 1.00 89.88 91 LEU A CA 1
ATOM 730 C C . LEU A 1 91 ? -10.067 -0.659 -1.995 1.00 89.88 91 LEU A C 1
ATOM 732 O O . LEU A 1 91 ? -9.223 -0.054 -2.658 1.00 89.88 91 LEU A O 1
ATOM 736 N N . SER A 1 92 ? -10.503 -1.878 -2.320 1.00 93.81 92 SER A N 1
ATOM 737 C CA . SER A 1 92 ? -10.055 -2.591 -3.519 1.00 93.81 92 SER A CA 1
ATOM 738 C C . SER A 1 92 ? -10.364 -1.790 -4.787 1.00 93.81 92 SER A C 1
ATOM 740 O O . SER A 1 92 ? -9.470 -1.551 -5.601 1.00 93.81 92 SER A O 1
ATOM 742 N N . GLU A 1 93 ? -11.587 -1.266 -4.907 1.00 95.88 93 GLU A N 1
ATOM 743 C CA . GLU A 1 93 ? -12.003 -0.433 -6.038 1.00 95.88 93 GLU A CA 1
ATOM 744 C C . GLU A 1 93 ? -11.137 0.828 -6.165 1.00 95.88 93 GLU A C 1
ATOM 746 O O . GLU A 1 93 ? -10.655 1.163 -7.251 1.00 95.88 93 GLU A O 1
ATOM 751 N N . LYS A 1 94 ? -10.859 1.507 -5.046 1.00 94.25 94 LYS A N 1
ATOM 752 C CA . LYS A 1 94 ? -9.986 2.691 -5.023 1.00 94.25 94 LYS A CA 1
ATOM 753 C C . LYS A 1 94 ? -8.557 2.375 -5.450 1.00 94.25 94 LYS A C 1
ATOM 755 O O . LYS A 1 94 ? -7.968 3.169 -6.185 1.00 94.25 94 LYS A O 1
ATOM 760 N N . VAL A 1 95 ? -8.003 1.243 -5.015 1.00 94.81 95 VAL A N 1
ATOM 761 C CA . VAL A 1 95 ? -6.659 0.797 -5.414 1.00 94.81 95 VAL A CA 1
ATOM 762 C C . VAL A 1 95 ? -6.617 0.510 -6.913 1.00 94.81 95 VAL A C 1
ATOM 764 O O . VAL A 1 95 ? -5.742 1.028 -7.604 1.00 94.81 95 VAL A O 1
ATOM 767 N N . VAL A 1 96 ? -7.591 -0.237 -7.440 1.00 95.88 96 VAL A N 1
ATOM 768 C CA . VAL A 1 96 ? -7.694 -0.530 -8.880 1.00 95.88 96 VAL A CA 1
ATOM 769 C C . VAL A 1 96 ? -7.826 0.753 -9.696 1.00 95.88 96 VAL A C 1
ATOM 771 O O . VAL A 1 96 ? -7.118 0.923 -10.692 1.00 95.88 96 VAL A O 1
ATOM 774 N N . ARG A 1 97 ? -8.663 1.697 -9.255 1.00 96.31 97 ARG A N 1
ATOM 775 C CA . ARG A 1 97 ? -8.798 3.005 -9.904 1.00 96.31 97 ARG A CA 1
ATOM 776 C C . ARG A 1 97 ? -7.479 3.777 -9.903 1.00 96.31 97 ARG A C 1
ATOM 778 O O . ARG A 1 97 ? -7.069 4.258 -10.953 1.00 96.31 97 ARG A O 1
ATOM 785 N N . GLY A 1 98 ? -6.783 3.839 -8.767 1.00 96.25 98 GLY A N 1
ATOM 786 C CA . GLY A 1 98 ? -5.479 4.500 -8.663 1.00 96.25 98 GLY A CA 1
ATOM 787 C C . GLY A 1 98 ? -4.426 3.885 -9.591 1.00 96.25 98 GLY A C 1
ATOM 788 O O . GLY A 1 98 ? -3.738 4.610 -10.309 1.00 96.25 98 GLY A O 1
ATOM 789 N N . MET A 1 99 ? -4.348 2.550 -9.650 1.00 95.12 99 MET A N 1
ATOM 790 C CA . MET A 1 99 ? -3.453 1.847 -10.577 1.00 95.12 99 MET A CA 1
ATOM 791 C C . MET A 1 99 ? -3.809 2.123 -12.042 1.00 95.12 99 MET A C 1
ATOM 793 O O . MET A 1 99 ? -2.920 2.320 -12.870 1.00 95.12 99 MET A O 1
ATOM 797 N N . THR A 1 100 ? -5.102 2.179 -12.363 1.00 96.12 100 THR A N 1
ATOM 798 C CA . THR A 1 100 ? -5.589 2.479 -13.717 1.00 96.12 100 THR A CA 1
ATOM 799 C C . THR A 1 100 ? -5.224 3.905 -14.128 1.00 96.12 100 THR A C 1
ATOM 801 O O . THR A 1 100 ? -4.688 4.119 -15.212 1.00 96.12 100 THR A O 1
ATOM 804 N N . GLU A 1 101 ? -5.438 4.888 -13.254 1.00 96.75 101 GLU A N 1
ATOM 805 C CA . GLU A 1 101 ? -5.057 6.281 -13.511 1.00 96.75 101 GLU A CA 1
ATOM 806 C C . GLU A 1 101 ? -3.546 6.451 -13.690 1.00 96.75 101 GLU A C 1
ATOM 808 O O . GLU A 1 101 ? -3.107 7.209 -14.556 1.00 96.75 101 GLU A O 1
ATOM 813 N N . ASN A 1 102 ? -2.744 5.746 -12.891 1.00 94.81 102 ASN A N 1
ATOM 814 C CA . ASN A 1 102 ? -1.295 5.722 -13.054 1.00 94.81 102 ASN A CA 1
ATOM 815 C C . ASN A 1 102 ? -0.896 5.124 -14.405 1.00 94.81 102 ASN A C 1
ATOM 817 O O . ASN A 1 102 ? -0.087 5.727 -15.106 1.00 94.81 102 ASN A O 1
ATOM 821 N N . ALA A 1 103 ? -1.498 3.999 -14.802 1.00 92.44 103 ALA A N 1
ATOM 822 C CA . ALA A 1 103 ? -1.230 3.365 -16.090 1.00 92.44 103 ALA A CA 1
ATOM 823 C C . ALA A 1 103 ? -1.572 4.297 -17.266 1.00 92.44 103 ALA A C 1
ATOM 825 O O . ALA A 1 103 ? -0.769 4.442 -18.184 1.00 92.44 103 ALA A O 1
ATOM 826 N N . LEU A 1 104 ? -2.707 5.007 -17.202 1.00 95.06 104 LEU A N 1
ATOM 827 C CA . LEU A 1 104 ? -3.095 6.012 -18.204 1.00 95.06 104 LEU A CA 1
ATOM 828 C C . LEU A 1 104 ? -2.125 7.202 -18.274 1.00 95.06 104 LEU A C 1
ATOM 830 O O . LEU A 1 104 ? -2.002 7.838 -19.317 1.00 95.06 104 LEU A O 1
ATOM 834 N N . LYS A 1 105 ? -1.432 7.505 -17.173 1.00 94.25 105 LYS A N 1
ATOM 835 C CA . LYS A 1 105 ? -0.391 8.542 -17.093 1.00 94.25 105 LYS A CA 1
ATOM 836 C C . LYS A 1 105 ? 1.016 7.991 -17.358 1.00 94.25 105 LYS A C 1
ATOM 838 O O . LYS A 1 105 ? 1.985 8.704 -17.110 1.00 94.25 105 LYS A O 1
ATOM 843 N N . SER A 1 106 ? 1.136 6.741 -17.815 1.00 92.56 106 SER A N 1
ATOM 844 C CA . SER A 1 106 ? 2.411 6.036 -18.021 1.00 92.56 106 SER A CA 1
ATOM 845 C C . SER A 1 106 ? 3.314 6.025 -16.781 1.00 92.56 106 SER A C 1
ATOM 847 O O . SER A 1 106 ? 4.542 6.052 -16.884 1.00 92.56 106 SER A O 1
ATOM 849 N N . LYS A 1 107 ? 2.699 6.000 -15.596 1.00 94.50 107 LYS A N 1
ATOM 850 C CA . LYS A 1 107 ? 3.393 5.906 -14.315 1.00 94.50 107 LYS A CA 1
ATOM 851 C C . LYS A 1 107 ? 3.554 4.460 -13.884 1.00 94.50 107 LYS A C 1
ATOM 853 O O . LYS A 1 107 ? 2.741 3.590 -14.191 1.00 94.50 107 LYS A O 1
ATOM 858 N N . TYR A 1 108 ? 4.608 4.227 -13.124 1.00 94.12 108 TYR A N 1
ATOM 859 C CA . TYR A 1 108 ? 4.923 2.944 -12.543 1.00 94.12 108 TYR A CA 1
ATOM 860 C C . TYR A 1 108 ? 3.960 2.590 -11.405 1.00 94.12 108 TYR A C 1
ATOM 862 O O . TYR A 1 108 ? 3.718 3.390 -10.505 1.00 94.12 108 TYR A O 1
ATOM 870 N N . ASN A 1 109 ? 3.431 1.366 -11.442 1.00 93.25 109 ASN A N 1
ATOM 871 C CA . ASN A 1 109 ? 2.501 0.831 -10.443 1.00 93.25 109 ASN A CA 1
ATOM 872 C C . ASN A 1 109 ? 3.170 -0.105 -9.421 1.00 93.25 109 ASN A C 1
ATOM 874 O O . ASN A 1 109 ? 2.476 -0.771 -8.656 1.00 93.25 109 ASN A O 1
ATOM 878 N N . GLY A 1 110 ? 4.504 -0.165 -9.386 1.00 89.25 110 GLY A N 1
ATOM 879 C CA . GLY A 1 110 ? 5.229 -1.151 -8.582 1.00 89.25 110 GLY A CA 1
ATOM 880 C C . GLY A 1 110 ? 5.433 -2.487 -9.309 1.00 89.25 110 GLY A C 1
ATOM 881 O O . GLY A 1 110 ? 4.992 -2.671 -10.442 1.00 89.25 110 GLY A O 1
ATOM 882 N N . GLY A 1 111 ? 6.126 -3.419 -8.648 1.00 88.69 111 GLY A N 1
ATOM 883 C CA . GLY A 1 111 ? 6.470 -4.738 -9.191 1.00 88.69 111 GLY A CA 1
ATOM 884 C C . GLY A 1 111 ? 7.945 -4.886 -9.574 1.00 88.69 111 GLY A C 1
ATOM 885 O O . GLY A 1 111 ? 8.826 -4.272 -8.969 1.00 88.69 111 GLY A O 1
ATOM 886 N N . THR A 1 112 ? 8.219 -5.752 -10.549 1.00 86.75 112 THR A N 1
ATOM 887 C CA . THR A 1 112 ? 9.557 -5.921 -11.125 1.00 86.75 112 THR A CA 1
ATOM 888 C C . THR A 1 112 ? 9.722 -4.975 -12.303 1.00 86.75 112 THR A C 1
ATOM 890 O O . THR A 1 112 ? 8.889 -4.946 -13.209 1.00 86.75 112 THR A O 1
ATOM 893 N N . LEU A 1 113 ? 10.813 -4.217 -12.303 1.00 88.50 113 LEU A N 1
ATOM 894 C CA . LEU A 1 113 ? 11.093 -3.271 -13.369 1.00 88.50 113 LEU A CA 1
ATOM 895 C C . LEU A 1 113 ? 11.630 -3.995 -14.618 1.00 88.50 113 LEU A C 1
ATOM 897 O O . LEU A 1 113 ? 12.529 -4.832 -14.481 1.00 88.50 113 LEU A O 1
ATOM 901 N N . PRO A 1 114 ? 11.122 -3.696 -15.829 1.00 87.56 114 PRO A N 1
ATOM 902 C CA . PRO A 1 114 ? 11.685 -4.243 -17.056 1.00 87.56 114 PRO A CA 1
ATOM 903 C C . PRO A 1 114 ? 13.148 -3.822 -17.240 1.00 87.56 114 PRO A C 1
ATOM 905 O O . PRO A 1 114 ? 13.513 -2.675 -16.981 1.00 87.56 114 PRO A O 1
ATOM 908 N N . ILE A 1 115 ? 13.982 -4.742 -17.731 1.00 87.19 115 ILE A N 1
ATOM 909 C CA . ILE A 1 115 ? 15.367 -4.431 -18.104 1.00 87.19 115 ILE A CA 1
ATOM 910 C C . ILE A 1 115 ? 15.400 -3.305 -19.150 1.00 87.19 115 ILE A C 1
ATOM 912 O O . ILE A 1 115 ? 14.555 -3.253 -20.04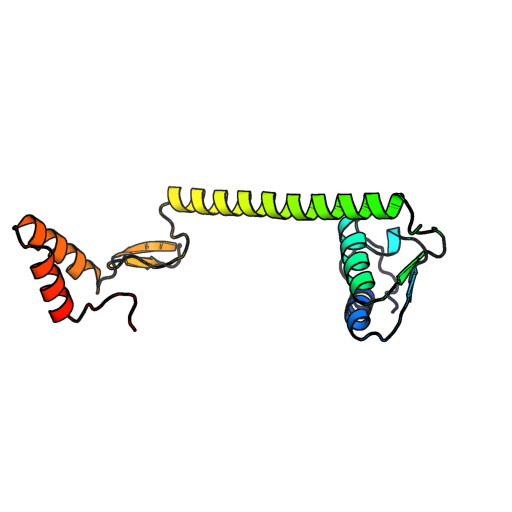3 1.00 87.19 115 ILE A O 1
ATOM 916 N N . GLY A 1 116 ? 16.372 -2.399 -19.041 1.00 90.12 116 GLY A N 1
ATOM 917 C CA . GLY A 1 116 ? 16.477 -1.222 -19.905 1.00 90.12 116 GLY A CA 1
ATOM 918 C C . GLY A 1 116 ? 15.779 0.023 -19.361 1.00 90.12 116 GLY A C 1
ATOM 919 O O . GLY A 1 116 ? 15.924 1.095 -19.950 1.00 90.12 116 GLY A O 1
ATOM 920 N N . TYR A 1 117 ? 15.067 -0.088 -18.239 1.00 92.31 117 TYR A N 1
ATOM 921 C CA . TYR A 1 117 ? 14.351 1.022 -17.624 1.00 92.31 117 TYR A CA 1
ATOM 922 C C . TYR A 1 117 ? 14.768 1.244 -16.169 1.00 92.31 117 TYR A C 1
ATOM 924 O O . TYR A 1 117 ? 15.130 0.317 -15.451 1.00 92.31 117 TYR A O 1
ATOM 932 N N . GLN A 1 118 ? 14.665 2.497 -15.740 1.00 93.19 118 GLN A N 1
ATOM 933 C CA . GLN A 1 118 ? 14.733 2.968 -14.360 1.00 93.19 118 GLN A CA 1
ATOM 934 C C . GLN A 1 118 ? 13.504 3.851 -14.080 1.00 93.19 118 GLN A C 1
ATOM 936 O O . GLN A 1 118 ? 12.861 4.330 -15.015 1.00 93.19 118 GLN A O 1
ATOM 941 N N . ILE A 1 119 ? 13.160 4.068 -12.812 1.00 94.62 119 ILE A N 1
ATOM 942 C CA . ILE A 1 119 ? 12.033 4.929 -12.421 1.00 94.62 119 ILE A CA 1
ATOM 943 C C . ILE A 1 119 ? 12.569 6.217 -11.806 1.00 94.62 119 ILE A C 1
ATOM 945 O O . ILE A 1 119 ? 13.443 6.171 -10.941 1.00 94.62 119 ILE A O 1
ATOM 949 N N . ASP A 1 120 ? 12.053 7.361 -12.249 1.00 93.56 120 ASP A N 1
ATOM 950 C CA . ASP A 1 120 ? 12.407 8.659 -11.673 1.00 93.56 120 ASP A CA 1
ATOM 951 C C . ASP A 1 120 ? 11.608 8.989 -10.395 1.00 93.56 120 ASP A C 1
ATOM 953 O O . ASP A 1 120 ? 10.731 8.246 -9.945 1.00 93.56 120 ASP A O 1
ATOM 957 N N . SER A 1 121 ? 11.891 10.148 -9.798 1.00 93.44 121 SER A N 1
ATOM 958 C CA . SER A 1 121 ? 11.184 10.633 -8.606 1.00 93.44 121 SER A CA 1
ATOM 959 C C . SER A 1 121 ? 9.681 10.856 -8.823 1.00 93.44 121 SER A C 1
ATOM 961 O O . SER A 1 121 ? 8.917 10.835 -7.859 1.00 93.44 121 SER A O 1
ATOM 963 N N . ASN A 1 122 ? 9.239 11.030 -10.071 1.00 92.88 122 ASN A N 1
ATOM 964 C CA . ASN A 1 122 ? 7.843 11.244 -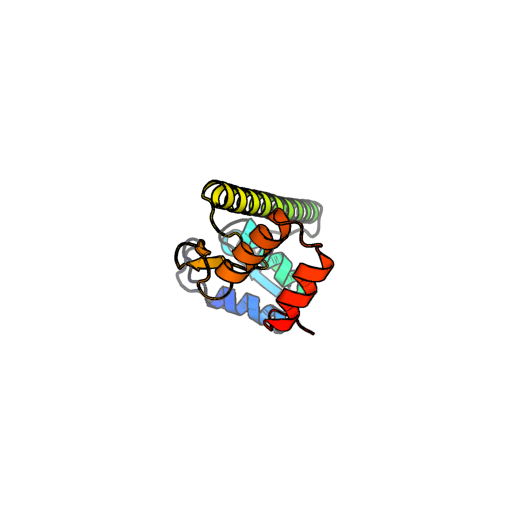10.448 1.00 92.88 122 ASN A CA 1
ATOM 965 C C . ASN A 1 122 ? 7.095 9.938 -10.761 1.00 92.88 122 ASN A C 1
ATOM 967 O O . ASN A 1 122 ? 5.919 9.993 -11.145 1.00 92.88 122 ASN A O 1
ATOM 971 N N . GLN A 1 123 ? 7.745 8.786 -10.554 1.00 93.12 123 GLN A N 1
ATOM 972 C CA . GLN A 1 123 ? 7.259 7.453 -10.912 1.00 93.12 123 GLN A CA 1
ATOM 973 C C . GLN A 1 123 ? 7.117 7.241 -12.426 1.00 93.12 123 GLN A C 1
ATOM 975 O O . GLN A 1 123 ? 6.330 6.402 -12.856 1.00 93.12 123 GLN A O 1
ATOM 980 N N . CYS A 1 124 ? 7.854 7.983 -13.249 1.00 94.50 124 CYS A N 1
ATOM 981 C CA . CYS A 1 124 ? 7.851 7.805 -14.697 1.00 94.50 124 CYS A CA 1
ATOM 982 C C . CYS A 1 124 ? 9.008 6.900 -15.139 1.00 94.50 124 CYS A C 1
ATOM 984 O O . CYS A 1 124 ? 10.093 6.910 -14.551 1.00 94.50 124 CYS A O 1
ATOM 986 N N . PHE A 1 125 ? 8.771 6.123 -16.197 1.00 93.88 125 PHE A N 1
ATOM 987 C CA . PHE A 1 125 ? 9.799 5.292 -16.814 1.00 93.88 125 PHE A CA 1
ATOM 988 C C . PHE A 1 125 ? 10.834 6.159 -17.529 1.00 93.88 125 PHE A C 1
ATOM 990 O O . PHE A 1 125 ? 10.495 6.966 -18.392 1.00 93.88 125 PHE A O 1
ATOM 997 N N . GLN A 1 126 ? 12.099 5.930 -17.206 1.00 94.38 126 GLN A N 1
ATOM 998 C CA . GLN A 1 126 ? 13.254 6.494 -17.889 1.00 94.38 126 GLN A CA 1
ATOM 999 C C . GLN A 1 126 ? 14.121 5.356 -18.413 1.00 94.38 126 GLN A C 1
ATOM 1001 O O . GLN A 1 126 ? 14.128 4.261 -17.855 1.00 94.38 126 GLN A O 1
ATOM 1006 N N . LEU A 1 127 ? 14.871 5.603 -19.480 1.00 93.38 127 LEU A N 1
ATOM 1007 C CA . LEU A 1 127 ? 15.842 4.625 -19.959 1.00 93.38 127 LEU A CA 1
ATOM 1008 C C . LEU A 1 127 ? 17.007 4.543 -18.975 1.00 93.38 127 LEU A C 1
ATOM 1010 O O . LEU A 1 127 ? 17.552 5.573 -18.575 1.00 93.38 127 LEU A O 1
ATOM 1014 N N . ASP A 1 128 ? 17.393 3.326 -18.605 1.00 92.50 128 ASP A N 1
ATOM 1015 C CA . ASP A 1 128 ? 18.617 3.097 -17.843 1.00 92.50 128 ASP A CA 1
ATOM 1016 C C . ASP A 1 128 ? 19.821 3.186 -18.799 1.00 92.50 128 ASP A C 1
ATOM 1018 O O . ASP A 1 128 ? 19.939 2.345 -19.696 1.00 92.50 128 ASP A O 1
ATOM 1022 N N . PRO A 1 129 ? 20.740 4.155 -18.628 1.00 91.44 129 PRO A N 1
ATOM 1023 C CA . PRO A 1 129 ? 21.911 4.297 -19.490 1.00 91.44 129 PRO A CA 1
ATOM 1024 C C . PRO A 1 129 ? 22.795 3.047 -19.542 1.00 91.44 129 PRO A C 1
ATOM 1026 O O . PRO A 1 129 ? 23.492 2.837 -20.532 1.00 91.44 129 PRO A O 1
ATOM 1029 N N . LEU A 1 130 ? 22.776 2.218 -18.493 1.00 89.06 130 LEU A N 1
ATOM 1030 C CA . LEU A 1 130 ? 23.595 1.017 -18.409 1.00 89.06 130 LEU A CA 1
ATOM 1031 C C . LEU A 1 130 ? 22.938 -0.172 -19.106 1.00 89.06 130 LEU A C 1
ATOM 1033 O O . LEU A 1 130 ? 23.634 -0.900 -19.804 1.00 89.06 130 LEU A O 1
ATOM 1037 N N . THR A 1 131 ? 21.639 -0.417 -18.916 1.00 89.88 131 THR A N 1
ATOM 1038 C CA . THR A 1 131 ? 20.970 -1.609 -19.477 1.00 89.88 131 THR A CA 1
ATOM 1039 C C . THR A 1 131 ? 20.236 -1.357 -20.794 1.00 89.88 131 THR A C 1
ATOM 1041 O O . THR A 1 131 ? 20.142 -2.277 -21.607 1.00 89.88 131 THR A O 1
ATOM 1044 N N . ALA A 1 132 ? 19.760 -0.136 -21.062 1.00 93.38 132 ALA A N 1
ATOM 1045 C CA . ALA A 1 132 ? 19.002 0.176 -22.277 1.00 93.38 132 ALA A CA 1
ATOM 1046 C C . ALA A 1 132 ? 19.768 -0.086 -23.588 1.00 93.38 132 ALA A C 1
ATOM 1048 O O . ALA A 1 132 ? 19.134 -0.567 -24.531 1.00 93.38 132 ALA A O 1
ATOM 1049 N N . PRO A 1 133 ? 21.092 0.175 -23.696 1.00 94.00 133 PRO A N 1
ATOM 1050 C CA . PRO A 1 133 ? 21.843 -0.131 -24.915 1.00 94.00 133 PRO A CA 1
ATOM 1051 C C . PRO A 1 133 ? 21.801 -1.618 -25.284 1.00 94.00 133 PRO A C 1
ATOM 1053 O O . PRO A 1 133 ? 21.584 -1.947 -26.446 1.00 94.00 133 PRO A O 1
ATOM 1056 N N . PHE A 1 134 ? 21.897 -2.510 -24.294 1.00 91.31 134 PHE A N 1
ATOM 1057 C CA . PHE A 1 134 ? 21.857 -3.958 -24.515 1.00 91.31 134 PHE A CA 1
ATOM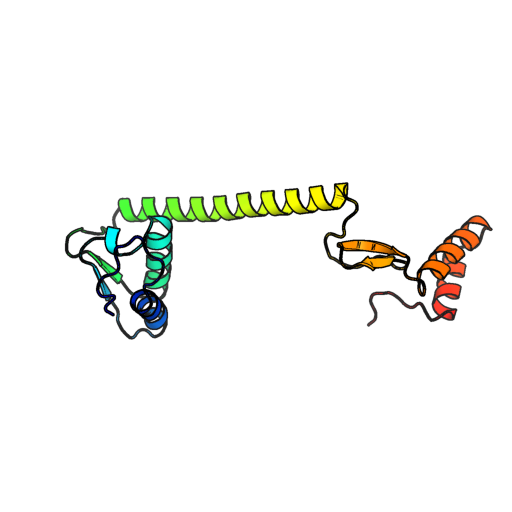 1058 C C . PHE A 1 134 ? 20.498 -4.424 -25.036 1.00 91.31 134 PHE A C 1
ATOM 1060 O O . PHE A 1 134 ? 20.433 -5.291 -25.902 1.00 91.31 134 PHE A O 1
ATOM 1067 N N . VAL A 1 135 ? 19.409 -3.828 -24.539 1.00 92.44 135 VAL A N 1
ATOM 1068 C CA . VAL A 1 135 ? 18.058 -4.117 -25.038 1.00 92.44 135 VAL A CA 1
ATOM 1069 C C . VAL A 1 135 ? 17.932 -3.685 -26.499 1.00 92.44 135 VAL A C 1
ATOM 1071 O O . VAL A 1 135 ? 17.458 -4.465 -27.319 1.00 92.44 135 VAL A O 1
ATOM 1074 N N . ARG A 1 136 ? 18.400 -2.480 -26.855 1.00 94.25 136 ARG A N 1
ATOM 1075 C CA . ARG A 1 136 ? 18.365 -2.000 -28.248 1.00 94.25 136 ARG A CA 1
ATOM 1076 C C . ARG A 1 136 ? 19.187 -2.882 -29.185 1.00 94.25 136 ARG A C 1
ATOM 1078 O O . ARG A 1 136 ? 18.689 -3.260 -30.239 1.00 94.25 136 ARG A O 1
ATOM 1085 N N . GLU A 1 137 ? 20.408 -3.232 -28.790 1.00 94.19 137 GLU A N 1
ATOM 1086 C CA . GLU A 1 137 ? 21.287 -4.088 -29.591 1.00 94.19 137 GLU A CA 1
ATOM 1087 C C . GLU A 1 137 ? 20.716 -5.507 -29.742 1.00 94.19 137 GLU A C 1
ATOM 1089 O O . GLU A 1 137 ? 20.809 -6.091 -30.818 1.00 94.19 137 GLU A O 1
ATOM 1094 N N . ALA A 1 138 ? 20.047 -6.045 -28.715 1.00 93.44 138 ALA A N 1
ATOM 1095 C CA . ALA A 1 138 ? 19.343 -7.322 -28.820 1.00 93.44 138 ALA A CA 1
ATOM 1096 C C . ALA A 1 138 ? 18.253 -7.295 -29.905 1.00 93.44 138 ALA A C 1
ATOM 1098 O O . ALA A 1 138 ? 18.172 -8.221 -30.712 1.00 93.44 138 ALA A O 1
ATOM 1099 N N . PHE A 1 139 ? 17.438 -6.232 -29.949 1.00 94.81 139 PHE A N 1
ATOM 1100 C CA . PHE A 1 139 ? 16.425 -6.058 -30.997 1.00 94.81 139 PHE A CA 1
ATOM 1101 C C . PHE A 1 139 ? 17.054 -5.888 -32.382 1.00 94.81 139 PHE A C 1
ATOM 1103 O O . PHE A 1 139 ? 16.567 -6.487 -33.336 1.00 94.81 139 PHE A O 1
ATOM 1110 N N . GLN A 1 140 ? 18.150 -5.133 -32.490 1.00 96.50 140 GLN A N 1
ATOM 1111 C CA . GLN A 1 140 ? 18.864 -4.958 -33.755 1.00 96.50 140 GLN A CA 1
ATOM 1112 C C . GLN A 1 140 ? 19.425 -6.286 -34.282 1.00 96.50 140 GLN A C 1
ATOM 1114 O O . GLN A 1 140 ? 19.177 -6.647 -35.426 1.00 96.50 140 GLN A O 1
ATOM 1119 N N . ARG A 1 141 ? 20.115 -7.061 -33.439 1.00 94.75 141 ARG A N 1
ATOM 1120 C CA . ARG A 1 141 ? 20.644 -8.381 -33.818 1.00 94.75 141 ARG A CA 1
ATOM 1121 C C . ARG A 1 141 ? 19.533 -9.325 -34.278 1.00 94.75 141 ARG A C 1
ATOM 1123 O O . ARG A 1 141 ? 19.744 -10.115 -35.192 1.00 94.75 141 ARG A O 1
ATOM 1130 N N . TYR A 1 142 ? 18.359 -9.258 -33.646 1.00 95.81 142 TYR A N 1
ATOM 1131 C CA . TYR A 1 142 ? 17.199 -10.050 -34.055 1.00 95.81 142 TYR A CA 1
ATOM 1132 C C . TYR A 1 142 ? 16.684 -9.647 -35.443 1.00 95.81 142 TYR A C 1
ATOM 1134 O O . TYR A 1 142 ? 16.433 -10.522 -36.268 1.00 95.81 142 TYR A O 1
ATOM 1142 N N . ASP A 1 143 ? 16.573 -8.343 -35.709 1.00 96.62 143 ASP A N 1
ATOM 1143 C CA . ASP A 1 143 ? 16.185 -7.797 -37.019 1.00 96.62 143 ASP A CA 1
ATOM 1144 C C . ASP A 1 143 ? 17.182 -8.191 -38.127 1.00 96.62 143 ASP A C 1
ATOM 1146 O O . ASP A 1 143 ? 16.793 -8.542 -39.237 1.00 96.62 143 ASP A O 1
ATOM 1150 N N . GLU A 1 144 ? 18.472 -8.265 -37.789 1.00 96.06 144 GLU A N 1
ATOM 1151 C CA . GLU A 1 144 ? 19.553 -8.744 -38.664 1.00 96.06 144 GLU A CA 1
ATOM 1152 C C . GLU A 1 144 ? 19.560 -10.279 -38.866 1.00 96.06 144 GLU A C 1
ATOM 1154 O O . GLU A 1 144 ? 20.392 -10.811 -39.605 1.00 96.06 144 GLU A O 1
ATOM 1159 N N . GLY A 1 145 ? 18.629 -11.011 -38.241 1.00 94.81 145 GLY A N 1
ATOM 1160 C CA . GLY A 1 145 ? 18.436 -12.452 -38.426 1.00 94.81 145 GLY A CA 1
ATOM 1161 C C . GLY A 1 145 ? 19.116 -13.345 -37.384 1.00 94.81 145 GLY A C 1
ATOM 1162 O O . GLY A 1 145 ? 19.151 -14.568 -37.553 1.00 94.81 145 GLY A O 1
ATOM 1163 N N . ALA A 1 146 ? 19.650 -12.784 -36.294 1.00 94.81 146 ALA A N 1
ATOM 1164 C CA . ALA A 1 146 ? 20.188 -13.588 -35.203 1.00 94.81 146 ALA A CA 1
ATOM 1165 C C . ALA A 1 146 ? 19.079 -14.387 -34.500 1.00 94.81 146 ALA A C 1
ATOM 1167 O O . ALA A 1 146 ? 17.984 -13.898 -34.220 1.00 94.81 146 ALA A O 1
ATOM 1168 N N . THR A 1 147 ? 19.383 -15.636 -34.148 1.00 95.56 147 THR A N 1
ATOM 1169 C CA . THR A 1 147 ? 18.450 -16.469 -33.382 1.00 95.56 147 THR A CA 1
ATOM 1170 C C . THR A 1 147 ? 18.369 -16.006 -31.927 1.00 95.56 147 THR A C 1
ATOM 1172 O O . THR A 1 147 ? 19.333 -15.481 -31.366 1.00 95.56 147 THR A O 1
ATOM 1175 N N . MET A 1 148 ? 17.241 -16.276 -31.262 1.00 92.56 148 MET A N 1
ATOM 1176 C CA . MET A 1 148 ? 17.089 -15.972 -29.831 1.00 92.56 148 MET A CA 1
ATOM 1177 C C . MET A 1 148 ? 18.165 -16.641 -28.961 1.00 92.56 148 MET A C 1
ATOM 1179 O O . MET A 1 148 ? 18.577 -16.073 -27.952 1.00 92.56 148 MET A O 1
ATOM 1183 N N . THR A 1 149 ? 18.646 -17.826 -29.355 1.00 94.06 149 THR A N 1
ATOM 1184 C CA . THR A 1 149 ? 19.742 -18.530 -28.673 1.0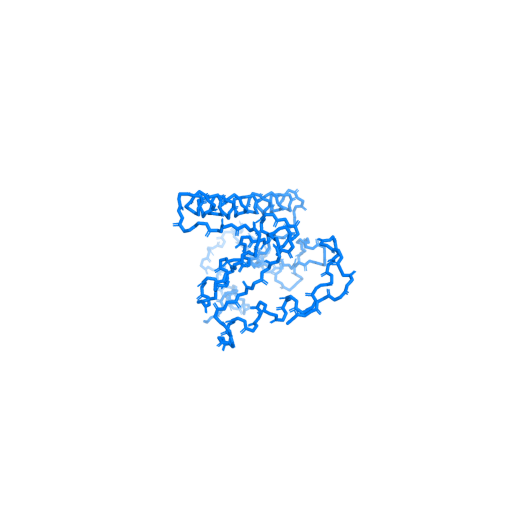0 94.06 149 THR A CA 1
ATOM 1185 C C . THR A 1 149 ? 21.044 -17.736 -28.766 1.00 94.06 149 THR A C 1
ATOM 1187 O O . THR A 1 149 ? 21.682 -17.512 -27.743 1.00 94.06 149 THR A O 1
ATOM 1190 N N . ALA A 1 150 ? 21.385 -17.228 -29.956 1.00 93.38 150 ALA A N 1
ATOM 1191 C CA . ALA A 1 150 ? 22.576 -16.404 -30.153 1.00 93.38 150 ALA A CA 1
ATOM 1192 C C . ALA A 1 150 ? 22.511 -15.087 -29.357 1.00 93.38 150 ALA A C 1
ATOM 1194 O O . ALA A 1 150 ? 23.500 -14.680 -28.754 1.00 93.38 150 ALA A O 1
ATOM 1195 N N . ILE A 1 151 ? 21.338 -14.447 -29.295 1.00 93.12 151 ILE A N 1
ATOM 1196 C CA . ILE A 1 151 ? 21.132 -13.211 -28.521 1.00 93.12 151 ILE A CA 1
ATOM 1197 C C . ILE A 1 151 ? 21.253 -13.474 -27.015 1.00 93.12 151 ILE A C 1
ATOM 1199 O O . ILE A 1 151 ? 21.872 -12.691 -26.299 1.00 93.12 151 ILE A O 1
ATOM 1203 N N . ARG A 1 152 ? 20.688 -14.581 -26.522 1.00 91.31 152 ARG A N 1
ATOM 1204 C CA . ARG A 1 152 ? 20.817 -14.994 -25.117 1.00 91.31 152 ARG A CA 1
ATOM 1205 C C . ARG A 1 152 ? 22.278 -15.231 -24.740 1.00 91.31 152 ARG A C 1
ATOM 1207 O O . ARG A 1 152 ? 22.705 -14.775 -23.683 1.00 91.31 152 ARG A O 1
ATOM 1214 N N . ASP A 1 153 ? 23.013 -15.966 -25.568 1.00 92.38 153 ASP A N 1
ATOM 1215 C CA . ASP A 1 153 ? 24.406 -16.314 -25.285 1.00 92.38 153 ASP A CA 1
ATOM 1216 C C . ASP A 1 153 ? 25.280 -15.054 -25.288 1.00 92.38 153 ASP A C 1
ATOM 1218 O O . ASP A 1 153 ? 26.018 -14.828 -24.332 1.00 92.38 153 ASP A O 1
ATOM 1222 N N . TRP A 1 154 ? 25.058 -14.149 -26.245 1.00 92.62 154 TRP A N 1
ATOM 1223 C CA . TRP A 1 154 ? 25.667 -12.819 -26.247 1.00 92.62 154 TRP A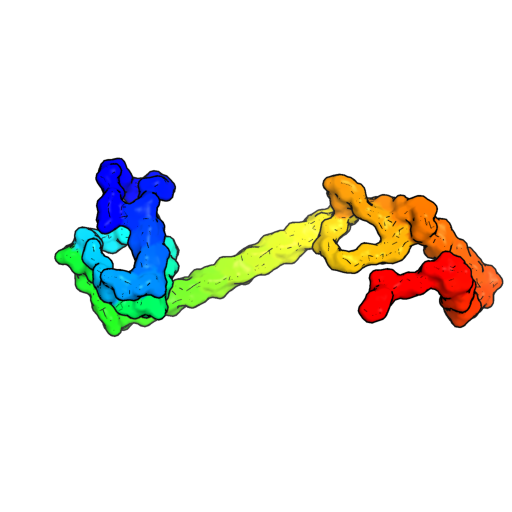 CA 1
ATOM 1224 C C . TRP A 1 154 ? 25.326 -12.000 -24.986 1.00 92.62 154 TRP A C 1
ATOM 1226 O O . TRP A 1 154 ? 26.225 -11.457 -24.349 1.00 92.62 154 TRP A O 1
ATOM 1236 N N . LEU A 1 155 ? 24.058 -11.934 -24.556 1.00 89.31 155 LEU A N 1
ATOM 1237 C CA . LEU A 1 155 ? 23.676 -11.228 -23.319 1.00 89.31 155 LEU A CA 1
ATOM 1238 C C . LEU A 1 155 ? 24.374 -11.811 -22.077 1.00 89.31 155 LEU A C 1
ATOM 1240 O O . LEU A 1 155 ? 24.790 -11.059 -21.192 1.00 89.31 155 LEU A O 1
ATOM 1244 N N . ASN A 1 156 ? 24.534 -13.137 -22.022 1.00 89.31 156 ASN A N 1
ATOM 1245 C CA . ASN A 1 156 ? 25.264 -13.810 -20.949 1.00 89.31 156 ASN A CA 1
ATOM 1246 C C . ASN A 1 156 ? 26.764 -13.468 -20.977 1.00 89.31 156 ASN A C 1
ATOM 1248 O O . ASN A 1 156 ? 27.337 -13.214 -19.918 1.00 89.31 156 ASN A O 1
ATOM 1252 N N . GLU A 1 157 ? 27.389 -13.408 -22.159 1.00 88.50 157 GLU A N 1
ATOM 1253 C CA . GLU A 1 157 ? 28.788 -12.978 -22.334 1.00 88.50 157 GLU A CA 1
ATOM 1254 C C . GLU A 1 157 ? 29.013 -11.533 -21.868 1.00 88.50 157 GLU A C 1
ATOM 1256 O O . GLU A 1 157 ? 30.041 -11.227 -21.268 1.00 88.50 157 GLU A O 1
ATOM 1261 N N . GLN A 1 158 ? 28.026 -10.653 -22.063 1.00 83.62 158 GLN A N 1
ATOM 1262 C CA . GLN A 1 158 ? 28.050 -9.272 -21.563 1.00 83.62 158 GLN A CA 1
ATOM 1263 C C . GLN A 1 158 ? 27.779 -9.156 -20.047 1.00 83.62 158 GLN A C 1
ATOM 1265 O O . GLN A 1 158 ? 27.594 -8.054 -19.526 1.00 83.62 158 GLN A O 1
ATOM 1270 N N . GLY A 1 159 ? 27.706 -10.278 -19.320 1.00 79.94 159 GLY A N 1
ATOM 1271 C CA . GLY A 1 159 ? 27.461 -10.311 -17.876 1.00 79.94 159 GLY A CA 1
ATOM 1272 C C . GLY A 1 159 ? 26.032 -9.936 -17.470 1.00 79.94 159 GLY A C 1
ATOM 1273 O O . GLY A 1 159 ? 25.765 -9.704 -16.290 1.00 79.94 159 GLY A O 1
ATOM 1274 N N . ARG A 1 160 ? 25.086 -9.873 -18.419 1.00 71.12 160 ARG A N 1
ATOM 1275 C CA . ARG A 1 160 ? 23.669 -9.563 -18.170 1.00 71.12 160 ARG A CA 1
ATOM 1276 C C . ARG A 1 160 ? 22.892 -10.843 -17.884 1.00 71.12 160 ARG A C 1
ATOM 1278 O O . ARG A 1 160 ? 22.022 -11.260 -18.643 1.00 71.12 160 ARG A O 1
ATOM 1285 N N . VAL A 1 161 ? 23.219 -11.473 -16.761 1.00 62.91 161 VAL A N 1
ATOM 1286 C CA . VAL A 1 161 ? 22.473 -12.626 -16.251 1.00 62.91 161 VAL A CA 1
ATOM 1287 C C . VAL A 1 161 ? 21.167 -12.147 -15.610 1.00 62.91 161 VAL A C 1
ATOM 1289 O O . VAL A 1 161 ? 21.121 -11.074 -15.015 1.00 62.91 161 VAL A O 1
ATOM 1292 N N . ARG A 1 162 ? 20.106 -12.940 -15.791 1.00 59.81 162 ARG A N 1
ATOM 1293 C CA . ARG A 1 162 ? 18.727 -12.786 -15.280 1.00 59.81 162 ARG A CA 1
ATOM 1294 C C . ARG A 1 162 ? 18.556 -11.751 -14.151 1.00 59.81 162 ARG A C 1
ATOM 1296 O O . ARG A 1 162 ? 19.148 -11.879 -13.088 1.00 59.81 162 ARG A O 1
ATOM 1303 N N . THR A 1 163 ? 17.612 -10.821 -14.321 1.00 58.22 163 THR A N 1
ATOM 1304 C CA . THR A 1 163 ? 17.191 -9.837 -13.297 1.00 58.22 163 THR A CA 1
ATOM 1305 C C . THR A 1 163 ? 16.557 -10.479 -12.046 1.00 58.22 163 THR A C 1
ATOM 1307 O O . THR A 1 163 ? 16.280 -9.794 -11.068 1.00 58.22 163 THR A O 1
ATOM 1310 N N . HIS A 1 164 ? 16.328 -11.795 -12.067 1.00 49.44 164 HIS A N 1
ATOM 1311 C CA . HIS A 1 164 ? 16.163 -12.647 -10.888 1.00 49.44 164 HIS A CA 1
ATOM 1312 C C . HIS A 1 164 ? 17.379 -13.577 -10.817 1.00 49.44 164 HIS A C 1
ATOM 1314 O O . HIS A 1 164 ? 17.470 -14.535 -11.590 1.00 49.44 164 HIS A O 1
ATOM 1320 N N . GLY A 1 165 ? 18.332 -13.269 -9.942 1.00 37.34 165 GLY A N 1
ATOM 1321 C CA . GLY A 1 165 ? 19.466 -14.142 -9.662 1.00 37.34 165 GLY A CA 1
ATOM 1322 C C . GLY A 1 165 ? 19.204 -14.991 -8.422 1.00 37.34 165 GLY A C 1
ATOM 1323 O O . GLY A 1 165 ? 18.772 -14.424 -7.426 1.00 37.34 165 GLY A O 1
ATOM 1324 N N . ALA A 1 166 ? 19.547 -16.283 -8.528 1.00 31.00 166 ALA A N 1
ATOM 1325 C CA . ALA A 1 166 ? 19.792 -17.261 -7.455 1.00 31.00 166 ALA A CA 1
ATOM 1326 C C . ALA A 1 166 ? 18.649 -17.580 -6.472 1.00 31.00 166 ALA A C 1
ATOM 1328 O O . ALA A 1 166 ? 18.157 -16.681 -5.763 1.00 31.00 166 ALA A O 1
#

InterPro domains:
  IPR006119 Resolvase, N-terminal catalytic domain [PF00239] (1-105)
  IPR006119 Resolvase, N-terminal catalytic domain [PS51736] (1-106)
  IPR006119 Resolvase, N-terminal catalytic domain [SM00857] (1-108)
  IPR011109 DNA-binding recombinase domain [PS51737] (114-166)
  IPR036162 Resolvase-like, N-terminal catalytic domain superfamily [G3DSA:3.40.50.1390] (1-88)
  IPR036162 Resolvase-like, N-terminal catalytic domain superfamily [SSF53041] (1-104)
  IPR038109 DNA-binding recombinase domain superfamily [G3DSA:3.90.1750.20] (92-166)
  IPR050639 Site-specific recombinase resolvase [PTHR30461] (1-162)

pLDDT: mean 80.87, std 14.63, range [31.0, 96.75]